Protein AF-A0A926GTK8-F1 (afdb_monomer_lite)

Foldseek 3Di:
DDDDPPVQFPAELVRVLVVLQVQLVCLQVVCVVLPWDPVSNVLSPVSSVVSVVVSLCDPAPNHVNHNHFLLRSLVVLLVQLVVLLVVLVVCVVIDPSSSVVSPVSSVVSNSCSVRYDRGHPRRVVVVVVD

Sequence (130 aa):
MRTETFDGKLVSTDLHGVIDYTAGALALVVPRALGGSENAITVGNAAAVFAGTYAAATRFERGILPVLSMRQHLALDAVFGIGFLTAAACLPNEKPAVRAAFVGFGLFALWASQNTETASPMERAERMRN

pLDDT: mean 91.7, std 11.67, range [36.84, 98.5]

Radius of gyration: 16.02 Å; chains: 1; bounding box: 40×25×47 Å

Secondary structure (DSSP, 8-state):
-------S-SB-HHHHHHHHHHHHHHHHHHHHHTT--HHHHHHHHHHHHHHHHHHHTBSSTT-SS--B-HHHHHHHHHHHHHHHHHHHHH-TTS-HHHHHHHHHHHHHHHHHHHHB-SS-HHHHHHHHH-

Structure (mmCIF, N/CA/C/O backbone):
data_AF-A0A926GTK8-F1
#
_entry.id   AF-A0A926GTK8-F1
#
loop_
_atom_site.group_PDB
_atom_site.id
_atom_site.type_symbol
_atom_site.label_atom_id
_atom_site.label_alt_id
_atom_site.label_comp_id
_atom_site.label_asym_id
_atom_site.label_entity_id
_atom_site.label_seq_id
_atom_site.pdbx_PDB_ins_code
_atom_site.Cartn_x
_atom_site.Cartn_y
_atom_site.Cartn_z
_atom_site.occupancy
_atom_site.B_iso_or_equiv
_atom_site.auth_seq_id
_atom_site.auth_comp_id
_atom_site.auth_asym_id
_atom_site.auth_atom_id
_atom_site.pdbx_PDB_model_num
ATOM 1 N N . MET A 1 1 ? 23.622 -16.345 -23.368 1.00 36.84 1 MET A N 1
ATOM 2 C CA . MET A 1 1 ? 22.796 -16.424 -22.144 1.00 36.84 1 MET A CA 1
ATOM 3 C C . MET A 1 1 ? 23.162 -15.233 -21.274 1.00 36.84 1 MET A C 1
ATOM 5 O O . MET A 1 1 ? 24.246 -15.228 -20.710 1.00 36.84 1 MET A O 1
ATOM 9 N N . ARG A 1 2 ? 22.354 -14.168 -21.282 1.00 41.91 2 ARG A N 1
ATOM 10 C CA . ARG A 1 2 ? 22.577 -12.984 -20.439 1.00 41.91 2 ARG A CA 1
ATOM 11 C C . ARG A 1 2 ? 21.834 -13.251 -19.132 1.00 41.91 2 ARG A C 1
ATOM 13 O O . ARG A 1 2 ? 20.639 -13.511 -19.172 1.00 41.91 2 ARG A O 1
ATOM 20 N N . THR A 1 3 ? 22.565 -13.302 -18.026 1.00 39.56 3 THR A N 1
ATOM 21 C CA . THR A 1 3 ? 22.029 -13.534 -16.682 1.00 39.56 3 THR A CA 1
ATOM 22 C C . THR A 1 3 ? 21.014 -12.449 -16.359 1.00 39.56 3 THR A C 1
ATOM 24 O O . THR A 1 3 ? 21.371 -11.271 -16.309 1.00 39.56 3 THR A O 1
ATOM 27 N N . GLU A 1 4 ? 19.756 -12.838 -16.176 1.00 48.09 4 GLU A N 1
ATOM 28 C CA . GLU A 1 4 ? 18.749 -11.964 -15.592 1.00 48.09 4 GLU A CA 1
ATOM 29 C C . GLU A 1 4 ? 19.217 -11.631 -14.177 1.00 48.09 4 GLU A C 1
ATOM 31 O O . GLU A 1 4 ? 19.320 -12.503 -13.315 1.00 48.09 4 GLU A O 1
ATOM 36 N N . THR A 1 5 ? 19.599 -10.379 -13.948 1.00 45.47 5 THR A N 1
ATOM 37 C CA . THR A 1 5 ? 19.845 -9.893 -12.598 1.00 45.47 5 THR A CA 1
ATOM 38 C C . THR A 1 5 ? 18.486 -9.818 -11.907 1.00 45.47 5 THR A C 1
ATOM 40 O O . THR A 1 5 ? 17.730 -8.858 -12.074 1.00 45.47 5 THR A O 1
ATOM 43 N N . PHE A 1 6 ? 18.143 -10.878 -11.180 1.00 54.34 6 PHE A N 1
ATOM 44 C CA . PHE A 1 6 ? 17.294 -10.750 -10.006 1.0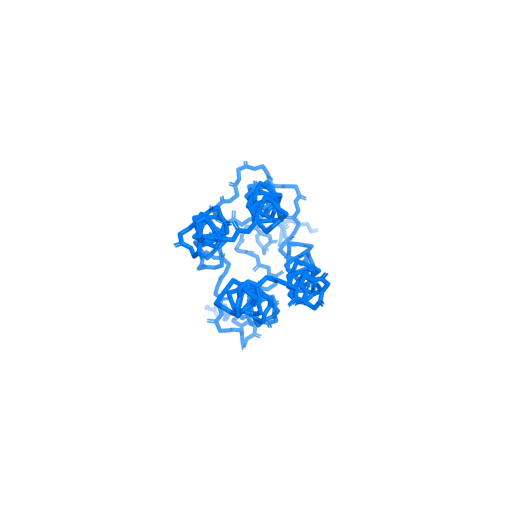0 54.34 6 PHE A CA 1
ATOM 45 C C . PHE A 1 6 ? 18.076 -9.857 -9.040 1.00 54.34 6 PHE A C 1
ATOM 47 O O . PHE A 1 6 ? 19.181 -10.220 -8.639 1.00 54.34 6 PHE A O 1
ATOM 54 N N . ASP A 1 7 ? 17.552 -8.684 -8.685 1.00 62.22 7 ASP A N 1
ATOM 55 C CA . ASP A 1 7 ? 18.221 -7.703 -7.804 1.00 62.22 7 ASP A CA 1
ATOM 56 C C . ASP A 1 7 ? 18.337 -8.201 -6.334 1.00 62.22 7 ASP A C 1
ATOM 58 O O . ASP A 1 7 ? 18.361 -7.410 -5.392 1.00 62.22 7 ASP A O 1
ATOM 62 N N . GLY A 1 8 ? 18.346 -9.521 -6.103 1.00 72.69 8 GLY A N 1
ATOM 63 C CA . GLY A 1 8 ? 18.281 -10.154 -4.781 1.00 72.69 8 GLY A CA 1
ATOM 64 C C . GLY A 1 8 ? 16.954 -9.917 -4.049 1.00 72.69 8 GLY A C 1
ATOM 65 O O . GLY A 1 8 ? 16.879 -10.1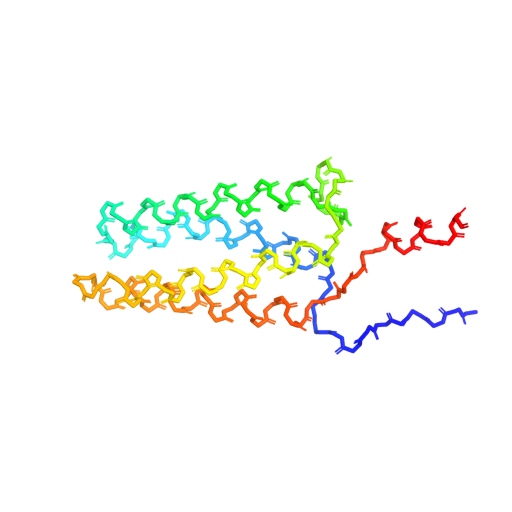09 -2.838 1.00 72.69 8 GLY A O 1
ATOM 66 N N . LYS A 1 9 ? 15.926 -9.450 -4.766 1.00 87.12 9 LYS A N 1
ATOM 67 C CA . LYS A 1 9 ? 14.600 -9.114 -4.237 1.00 87.12 9 LYS A CA 1
ATOM 68 C C . LYS A 1 9 ? 13.709 -10.353 -4.160 1.00 87.12 9 LYS A C 1
ATOM 70 O O . LYS A 1 9 ? 13.853 -11.275 -4.955 1.00 87.12 9 LYS A O 1
ATOM 75 N N . LEU A 1 10 ? 12.810 -10.372 -3.175 1.00 92.00 10 LEU A N 1
ATOM 76 C CA . LEU A 1 10 ? 11.929 -11.513 -2.895 1.00 92.00 10 LEU A CA 1
ATOM 77 C C . LEU A 1 10 ? 10.625 -11.464 -3.702 1.00 92.00 10 LEU A C 1
ATOM 79 O O . LEU A 1 10 ? 9.953 -12.483 -3.832 1.00 92.00 10 LEU A O 1
ATOM 83 N N . VAL A 1 11 ? 10.257 -10.286 -4.211 1.00 93.12 11 VAL A N 1
ATOM 84 C CA . VAL A 1 11 ? 8.979 -10.029 -4.881 1.00 93.12 11 VAL A CA 1
ATOM 85 C C . VAL A 1 11 ? 9.244 -9.481 -6.287 1.00 93.12 11 VAL A C 1
ATOM 87 O O . VAL A 1 11 ? 9.932 -8.472 -6.449 1.00 93.12 11 VAL A O 1
ATOM 90 N N . SER A 1 12 ? 8.709 -10.150 -7.312 1.00 94.38 12 SER A N 1
ATOM 91 C CA . SER A 1 12 ? 8.751 -9.663 -8.698 1.00 94.38 12 SER A CA 1
ATOM 92 C C . SER A 1 12 ? 7.743 -8.533 -8.923 1.00 94.38 12 SER A C 1
ATOM 94 O O . SER A 1 12 ? 6.769 -8.406 -8.178 1.00 94.38 12 SER A O 1
ATOM 96 N N . THR A 1 13 ? 7.930 -7.729 -9.973 1.00 93.88 13 THR A N 1
ATOM 97 C CA . THR A 1 13 ? 6.994 -6.636 -10.296 1.00 93.88 13 THR A CA 1
ATOM 98 C C . THR A 1 13 ? 5.587 -7.127 -10.644 1.00 93.88 13 THR A C 1
ATOM 100 O O . THR A 1 13 ? 4.618 -6.500 -10.219 1.00 93.88 13 THR A O 1
ATOM 103 N N . ASP A 1 14 ? 5.446 -8.279 -11.313 1.00 92.75 14 ASP A N 1
ATOM 104 C CA . ASP A 1 14 ? 4.126 -8.880 -11.573 1.00 92.75 14 ASP A CA 1
ATOM 105 C C . ASP A 1 14 ? 3.427 -9.322 -10.277 1.00 92.75 14 ASP A C 1
ATOM 107 O O . ASP A 1 14 ? 2.246 -9.024 -10.078 1.00 92.75 14 ASP A O 1
ATOM 111 N N . LEU A 1 15 ? 4.154 -9.977 -9.358 1.00 94.56 15 LEU A N 1
ATOM 112 C CA . LEU A 1 15 ? 3.591 -10.378 -8.065 1.00 94.56 15 LEU A CA 1
ATOM 113 C C . LEU A 1 15 ? 3.191 -9.154 -7.234 1.00 94.56 15 LEU A C 1
ATOM 115 O O . LEU A 1 15 ? 2.122 -9.159 -6.624 1.00 94.56 15 LEU A O 1
ATOM 119 N N . HIS A 1 16 ? 4.008 -8.099 -7.239 1.00 96.19 16 HIS A N 1
ATOM 120 C CA . HIS A 1 16 ? 3.680 -6.838 -6.573 1.00 96.19 16 HIS A CA 1
ATOM 121 C C . HIS A 1 16 ? 2.400 -6.217 -7.139 1.00 96.19 16 HIS A C 1
ATOM 123 O O . HIS A 1 16 ? 1.515 -5.857 -6.374 1.00 96.19 16 HIS A O 1
ATOM 129 N N . GLY A 1 17 ? 2.216 -6.220 -8.462 1.00 93.12 17 GLY A N 1
ATOM 130 C CA . GLY A 1 17 ? 0.968 -5.750 -9.070 1.00 93.12 17 GLY A CA 1
ATOM 131 C C . GLY A 1 17 ? -0.270 -6.529 -8.607 1.00 93.12 17 GLY A C 1
ATOM 132 O O . GLY A 1 17 ? -1.321 -5.938 -8.363 1.00 93.12 17 GLY A O 1
ATOM 133 N N . VAL A 1 18 ? -0.170 -7.852 -8.425 1.00 95.62 18 VAL A N 1
ATOM 134 C CA . VAL A 1 18 ? -1.263 -8.651 -7.829 1.00 95.62 18 VAL A CA 1
ATOM 135 C C . VAL A 1 18 ? -1.511 -8.250 -6.373 1.00 95.62 18 VAL A C 1
ATOM 137 O O . VAL A 1 18 ? -2.667 -8.144 -5.943 1.00 95.62 18 VAL A O 1
ATOM 140 N N . ILE A 1 19 ? -0.435 -8.020 -5.618 1.00 95.88 19 ILE A N 1
ATOM 141 C CA . ILE A 1 19 ? -0.496 -7.552 -4.234 1.00 95.88 19 ILE A CA 1
ATOM 142 C C . ILE A 1 19 ? -1.210 -6.200 -4.158 1.00 95.88 19 ILE A C 1
ATOM 144 O O . ILE A 1 19 ? -2.099 -6.076 -3.323 1.00 95.88 19 ILE A O 1
ATOM 148 N N . ASP A 1 20 ? -0.919 -5.240 -5.035 1.00 94.69 20 ASP A N 1
ATOM 149 C CA . ASP A 1 20 ? -1.523 -3.900 -5.007 1.00 94.69 20 ASP A CA 1
ATOM 150 C C . ASP A 1 20 ? -3.042 -3.944 -5.141 1.00 94.69 20 ASP A C 1
ATOM 152 O O . ASP A 1 20 ? -3.769 -3.374 -4.324 1.00 94.69 20 ASP A O 1
ATOM 156 N N . TYR A 1 21 ? -3.550 -4.666 -6.144 1.00 94.56 21 TYR A N 1
ATOM 157 C CA . TYR A 1 21 ? -4.994 -4.786 -6.348 1.00 94.56 21 TYR A CA 1
ATOM 158 C C . TYR A 1 21 ? -5.671 -5.539 -5.202 1.00 94.56 21 TYR A C 1
ATOM 160 O O . TYR A 1 21 ? -6.768 -5.170 -4.774 1.00 94.56 21 TYR A O 1
ATOM 168 N N . THR A 1 22 ? -5.004 -6.562 -4.663 1.00 96.31 22 THR A N 1
ATOM 169 C CA . THR A 1 22 ? -5.509 -7.316 -3.511 1.00 96.31 22 THR A CA 1
ATOM 170 C C . THR A 1 22 ? -5.530 -6.446 -2.254 1.00 96.31 22 THR A C 1
ATOM 172 O O . THR A 1 22 ? -6.542 -6.388 -1.558 1.00 96.31 22 THR A O 1
ATOM 175 N N . ALA A 1 23 ? -4.446 -5.725 -1.974 1.00 95.38 23 ALA A N 1
ATOM 176 C CA . ALA A 1 23 ? -4.315 -4.828 -0.835 1.00 95.38 23 ALA A CA 1
ATOM 177 C C . ALA A 1 23 ? -5.312 -3.669 -0.925 1.00 95.38 23 ALA A C 1
ATOM 179 O O . ALA A 1 23 ? -5.961 -3.359 0.072 1.00 95.38 23 ALA A O 1
ATOM 180 N N . GLY A 1 24 ? -5.514 -3.091 -2.112 1.00 95.12 24 GLY A N 1
ATOM 181 C CA . GLY A 1 24 ? -6.539 -2.077 -2.357 1.00 95.12 24 GLY A CA 1
ATOM 182 C C . GLY A 1 24 ? -7.951 -2.596 -2.075 1.00 95.12 24 GLY A C 1
ATOM 183 O O . GLY A 1 24 ? -8.716 -1.955 -1.354 1.00 95.12 24 GLY A O 1
ATOM 184 N N . ALA A 1 25 ? -8.293 -3.796 -2.555 1.00 96.69 25 ALA A N 1
ATOM 185 C CA . ALA A 1 25 ? -9.580 -4.422 -2.250 1.00 96.69 25 ALA A CA 1
ATOM 186 C C . ALA A 1 25 ? -9.749 -4.691 -0.742 1.00 96.69 25 ALA A C 1
ATOM 188 O O . ALA A 1 25 ? -10.799 -4.400 -0.164 1.00 96.69 25 ALA A O 1
ATOM 189 N N . LEU A 1 26 ? -8.705 -5.188 -0.075 1.00 97.56 26 LEU A N 1
ATOM 190 C CA . LEU A 1 26 ? -8.723 -5.419 1.370 1.00 97.56 26 LEU A CA 1
ATOM 191 C C . LEU A 1 26 ? -8.824 -4.111 2.163 1.00 97.56 26 LEU A C 1
ATOM 193 O O . LEU A 1 26 ? -9.548 -4.073 3.155 1.00 97.56 26 LEU A O 1
ATOM 197 N N . ALA A 1 27 ? -8.184 -3.027 1.726 1.00 96.69 27 ALA A N 1
ATOM 198 C CA . ALA A 1 27 ? -8.289 -1.717 2.366 1.00 96.69 27 ALA A CA 1
ATOM 199 C C . ALA A 1 27 ? -9.727 -1.161 2.328 1.00 96.69 27 ALA A C 1
ATOM 201 O O . ALA A 1 27 ? -10.140 -0.479 3.268 1.00 96.69 27 ALA A O 1
ATOM 202 N N . LEU A 1 28 ? -10.529 -1.512 1.312 1.00 96.62 28 LEU A N 1
ATOM 203 C CA . LEU A 1 28 ? -11.970 -1.218 1.286 1.00 96.62 28 LEU A CA 1
ATOM 204 C C . LEU A 1 28 ? -12.756 -2.083 2.277 1.00 96.62 28 LEU A C 1
ATOM 206 O O . LEU A 1 28 ? -13.649 -1.594 2.974 1.00 96.62 28 LEU A O 1
ATOM 210 N N . VAL A 1 29 ? -12.470 -3.382 2.321 1.00 98.00 29 VAL A N 1
ATOM 211 C CA . VAL A 1 29 ? -13.322 -4.351 3.025 1.00 98.00 29 VAL A CA 1
ATOM 212 C C . VAL A 1 29 ? -12.997 -4.432 4.515 1.00 98.00 29 VAL A C 1
ATOM 214 O O . VAL A 1 29 ? -13.906 -4.418 5.344 1.00 98.00 29 VAL A O 1
ATOM 217 N N . VAL A 1 30 ? -11.717 -4.496 4.879 1.00 98.12 30 VAL A N 1
ATOM 218 C CA . VAL A 1 30 ? -11.262 -4.835 6.235 1.00 98.12 30 VAL A CA 1
ATOM 219 C C . VAL A 1 30 ? -11.753 -3.845 7.298 1.00 98.12 30 VAL A C 1
ATOM 221 O O . VAL A 1 30 ? -12.326 -4.310 8.286 1.00 98.12 30 VAL A O 1
ATOM 224 N N . PRO A 1 31 ? -11.636 -2.510 7.136 1.00 97.19 31 PRO A N 1
ATOM 225 C CA . PRO A 1 31 ? -12.126 -1.576 8.151 1.00 97.19 31 PRO A CA 1
ATOM 226 C C . PRO A 1 31 ? -13.629 -1.727 8.404 1.00 97.19 31 PRO A C 1
ATOM 228 O O . PRO A 1 31 ? -14.062 -1.687 9.552 1.00 97.19 31 PRO A O 1
ATOM 231 N N . ARG A 1 32 ? -14.422 -1.983 7.354 1.00 97.81 32 ARG A N 1
ATOM 232 C CA . ARG A 1 32 ? -15.872 -2.210 7.464 1.00 97.81 32 ARG A CA 1
ATOM 233 C C . ARG A 1 32 ? -16.190 -3.534 8.148 1.00 97.81 32 ARG A C 1
ATOM 235 O O . ARG A 1 32 ? -17.008 -3.565 9.060 1.00 97.81 32 ARG A O 1
ATOM 242 N N . ALA A 1 33 ? -15.522 -4.612 7.738 1.00 98.25 33 ALA A N 1
ATOM 243 C CA . ALA A 1 33 ? -15.733 -5.950 8.288 1.00 98.25 33 ALA A CA 1
ATOM 244 C C . ALA A 1 33 ? -15.395 -6.026 9.786 1.00 98.25 33 ALA A C 1
ATOM 246 O O . ALA A 1 33 ? -16.050 -6.741 10.539 1.00 98.25 33 ALA A O 1
ATOM 247 N N . LEU A 1 34 ? -14.411 -5.244 10.235 1.00 98.12 34 LEU A N 1
ATOM 248 C CA . LEU A 1 34 ? -14.042 -5.122 11.647 1.00 98.12 34 LEU A CA 1
ATOM 249 C C . LEU A 1 34 ? -14.907 -4.099 12.415 1.00 98.12 34 LEU A C 1
ATOM 251 O O . LEU A 1 34 ? -14.740 -3.908 13.624 1.00 98.12 34 LEU A O 1
ATOM 255 N N . GLY A 1 35 ? -15.853 -3.448 11.731 1.00 97.62 35 GLY A N 1
ATOM 256 C CA . GLY A 1 35 ? -16.739 -2.427 12.280 1.00 97.62 35 GLY A CA 1
ATOM 257 C C . GLY A 1 35 ? -15.994 -1.182 12.757 1.00 97.62 35 GLY A C 1
ATOM 258 O O . GLY A 1 35 ? -16.280 -0.703 13.856 1.00 97.62 35 GLY A O 1
ATOM 259 N N . GLY A 1 36 ? -15.003 -0.725 11.994 1.00 97.38 36 GLY A N 1
ATOM 260 C CA . GLY A 1 36 ? -14.309 0.540 12.225 1.00 97.38 36 GLY A CA 1
ATOM 261 C C . GLY A 1 36 ? -15.238 1.740 12.078 1.00 97.38 36 GLY A C 1
ATOM 262 O O . GLY A 1 36 ? -16.309 1.647 11.477 1.00 97.38 36 GLY A O 1
ATOM 263 N N . SER A 1 37 ? -14.833 2.868 12.652 1.00 97.75 37 SER A N 1
ATOM 264 C CA . SER A 1 37 ? -15.562 4.129 12.525 1.00 97.75 37 SER A CA 1
ATOM 265 C C . SER A 1 37 ? -15.547 4.656 11.090 1.00 97.75 37 SER A C 1
ATOM 267 O O . SER A 1 37 ? -14.740 4.240 10.254 1.00 97.75 37 SER A O 1
ATOM 269 N N . GLU A 1 38 ? -16.382 5.661 10.832 1.00 97.25 38 GLU A N 1
ATOM 270 C CA . GLU A 1 38 ? -16.387 6.411 9.571 1.00 97.25 38 GLU A CA 1
ATOM 271 C C . GLU A 1 38 ? -14.998 6.948 9.195 1.00 97.25 38 GLU A C 1
ATOM 273 O O . GLU A 1 38 ? -14.624 6.936 8.021 1.00 97.25 38 GLU A O 1
ATOM 278 N N . ASN A 1 39 ? -14.183 7.345 10.179 1.00 96.75 39 ASN A N 1
ATOM 279 C CA . ASN A 1 39 ? -12.818 7.809 9.928 1.00 96.75 39 ASN A CA 1
ATOM 280 C C . ASN A 1 39 ? -11.925 6.671 9.419 1.00 96.75 39 ASN A C 1
ATOM 282 O O . ASN A 1 39 ? -11.223 6.846 8.424 1.00 96.75 39 ASN A O 1
ATOM 286 N N . ALA A 1 40 ? -11.969 5.491 10.047 1.00 97.19 40 ALA A N 1
ATOM 287 C CA . ALA A 1 40 ? -11.195 4.336 9.588 1.00 97.19 40 ALA A CA 1
ATOM 288 C C . ALA A 1 40 ? -11.665 3.845 8.211 1.00 97.19 40 ALA A C 1
ATOM 290 O O . ALA A 1 40 ? -10.848 3.518 7.350 1.00 97.19 40 ALA A O 1
ATOM 291 N N . ILE A 1 41 ? -12.975 3.844 7.966 1.00 97.88 41 ILE A N 1
ATOM 292 C CA . ILE A 1 41 ? -13.543 3.512 6.657 1.00 97.88 41 ILE A CA 1
ATOM 293 C C . ILE A 1 41 ? -13.077 4.514 5.594 1.00 97.88 41 ILE A C 1
ATOM 295 O O . ILE A 1 41 ? -12.687 4.110 4.498 1.00 97.88 41 ILE A O 1
ATOM 299 N N . THR A 1 42 ? -13.064 5.808 5.918 1.00 97.31 42 THR A N 1
ATOM 300 C CA . THR A 1 42 ? -12.586 6.868 5.020 1.00 97.31 42 THR A CA 1
ATOM 301 C C . THR A 1 42 ? -11.106 6.701 4.694 1.00 97.31 42 THR A C 1
ATOM 303 O O . THR A 1 42 ? -10.739 6.772 3.522 1.00 97.31 42 THR A O 1
ATOM 306 N N . VAL A 1 43 ? -10.265 6.406 5.692 1.00 95.81 43 VAL A N 1
ATOM 307 C CA . VAL A 1 43 ? -8.838 6.103 5.485 1.00 95.81 43 VAL A CA 1
ATOM 308 C C . VAL A 1 43 ? -8.666 4.900 4.556 1.00 95.81 43 VAL A C 1
ATOM 310 O O . VAL A 1 43 ? -7.920 4.988 3.584 1.00 95.81 43 VAL A O 1
ATOM 313 N N . GLY A 1 44 ? -9.394 3.805 4.799 1.00 96.12 44 GLY A N 1
ATOM 314 C CA . GLY A 1 44 ? -9.360 2.616 3.942 1.00 96.12 44 GLY A CA 1
ATOM 315 C C . GLY A 1 44 ? -9.788 2.900 2.499 1.00 96.12 44 GLY A C 1
ATOM 316 O O . GLY A 1 44 ? -9.117 2.474 1.562 1.00 96.12 44 GLY A O 1
ATOM 317 N N . ASN A 1 45 ? -10.855 3.684 2.307 1.00 97.31 45 ASN A N 1
ATOM 318 C CA . ASN A 1 45 ? -11.323 4.097 0.979 1.00 97.31 45 ASN A CA 1
ATOM 319 C C . ASN A 1 45 ? -10.302 4.959 0.244 1.00 97.31 45 ASN A C 1
ATOM 321 O O . ASN A 1 45 ? -9.999 4.692 -0.917 1.00 97.31 45 ASN A O 1
ATOM 325 N N . ALA A 1 46 ? -9.782 5.989 0.914 1.00 95.81 46 ALA A N 1
ATOM 326 C CA . ALA A 1 46 ? -8.790 6.881 0.333 1.00 95.81 46 ALA A CA 1
ATOM 327 C C . ALA A 1 46 ? -7.542 6.095 -0.077 1.00 95.81 46 ALA A C 1
ATOM 329 O O . ALA A 1 46 ? -7.039 6.279 -1.185 1.00 95.81 46 ALA A O 1
ATOM 330 N N . ALA A 1 47 ? -7.098 5.166 0.773 1.00 93.56 47 ALA A N 1
ATOM 331 C CA . ALA A 1 47 ? -5.956 4.326 0.470 1.00 93.56 47 ALA A CA 1
ATOM 332 C C . ALA A 1 47 ? -6.203 3.385 -0.705 1.00 93.56 47 ALA A C 1
ATOM 334 O O . ALA A 1 47 ? -5.369 3.317 -1.600 1.00 93.56 47 ALA A O 1
ATOM 335 N N . ALA A 1 48 ? -7.356 2.722 -0.758 1.00 95.00 48 ALA A N 1
ATOM 336 C CA . ALA A 1 48 ? -7.698 1.838 -1.864 1.00 95.00 48 ALA A CA 1
ATOM 337 C C . ALA A 1 48 ? -7.776 2.568 -3.210 1.00 95.00 48 ALA A C 1
ATOM 339 O O . ALA A 1 48 ? -7.229 2.092 -4.204 1.00 95.00 48 ALA A O 1
ATOM 340 N N . VAL A 1 49 ? -8.437 3.731 -3.244 1.00 96.19 49 VAL A N 1
ATOM 341 C CA . VAL A 1 49 ? -8.556 4.543 -4.463 1.00 96.19 49 VAL A CA 1
ATOM 342 C C . VAL A 1 49 ? -7.184 5.023 -4.909 1.00 96.19 49 VAL A C 1
ATOM 344 O O . VAL A 1 49 ? -6.842 4.896 -6.084 1.00 96.19 49 VAL A O 1
ATOM 347 N N . PHE A 1 50 ? -6.385 5.555 -3.986 1.00 92.94 50 PHE A N 1
ATOM 348 C CA . PHE A 1 50 ? -5.075 6.085 -4.328 1.00 92.94 50 PHE A CA 1
ATOM 349 C C . PHE A 1 50 ? -4.117 4.970 -4.777 1.00 92.94 50 PHE A C 1
ATOM 351 O O . PHE A 1 50 ? -3.545 5.095 -5.858 1.00 92.94 50 PHE A O 1
ATOM 358 N N . ALA A 1 51 ? -4.033 3.859 -4.033 1.00 91.81 51 ALA A N 1
ATOM 359 C CA . ALA A 1 51 ? -3.248 2.673 -4.389 1.00 91.81 51 ALA A CA 1
ATOM 360 C C . ALA A 1 51 ? -3.623 2.114 -5.759 1.00 91.81 51 ALA A C 1
ATOM 362 O O . ALA A 1 51 ? -2.767 1.978 -6.630 1.00 91.81 51 ALA A O 1
ATOM 363 N N . GLY A 1 52 ? -4.918 1.894 -6.003 1.00 92.50 52 GLY A N 1
ATOM 364 C CA . GLY A 1 52 ? -5.393 1.432 -7.305 1.00 92.50 52 GLY A CA 1
ATOM 365 C C . GLY A 1 52 ? -5.057 2.407 -8.436 1.00 92.50 52 GLY A C 1
ATOM 366 O O . GLY A 1 52 ? -4.701 1.977 -9.532 1.00 92.50 52 GLY A O 1
ATOM 367 N N . THR A 1 53 ? -5.117 3.716 -8.171 1.00 93.81 53 THR A N 1
ATOM 368 C CA . THR A 1 53 ? -4.817 4.749 -9.171 1.00 93.81 53 THR A CA 1
ATOM 369 C C . THR A 1 53 ? -3.339 4.765 -9.542 1.00 93.81 53 THR A C 1
ATOM 371 O O . THR A 1 53 ? -3.022 4.729 -10.731 1.00 93.81 53 THR A O 1
ATOM 374 N N . TYR A 1 54 ? -2.418 4.807 -8.572 1.00 92.25 54 TYR A N 1
ATOM 375 C CA . TYR A 1 54 ? -0.996 4.841 -8.918 1.00 92.25 54 TYR A CA 1
ATOM 376 C C . TYR A 1 54 ? -0.487 3.484 -9.410 1.00 92.25 54 TYR A C 1
ATOM 378 O O . TYR A 1 54 ? 0.351 3.475 -10.309 1.00 92.25 54 TYR A O 1
ATOM 386 N N . ALA A 1 55 ? -1.037 2.356 -8.941 1.00 91.38 55 ALA A N 1
ATOM 387 C CA . ALA A 1 55 ? -0.768 1.036 -9.517 1.00 91.38 55 ALA A CA 1
ATOM 388 C C . ALA A 1 55 ? -1.176 0.987 -10.996 1.00 91.38 55 ALA A C 1
ATOM 390 O O . ALA A 1 55 ? -0.356 0.673 -11.858 1.00 91.38 55 ALA A O 1
ATOM 391 N N . ALA A 1 56 ? -2.394 1.432 -11.327 1.00 92.06 56 ALA A N 1
ATOM 392 C CA . ALA A 1 56 ? -2.828 1.559 -12.718 1.00 92.06 56 ALA A CA 1
ATOM 393 C C . ALA A 1 56 ? -1.942 2.522 -13.530 1.00 92.06 56 ALA A C 1
ATOM 395 O O . ALA A 1 56 ? -1.779 2.328 -14.733 1.00 92.06 56 ALA A O 1
ATOM 396 N N . ALA A 1 57 ? -1.353 3.534 -12.889 1.00 93.69 57 ALA A N 1
ATOM 397 C CA . ALA A 1 57 ? -0.452 4.490 -13.522 1.00 93.69 57 ALA A CA 1
ATOM 398 C C . ALA A 1 57 ? 1.018 4.017 -13.618 1.00 93.69 57 ALA A C 1
ATOM 400 O O . ALA A 1 57 ? 1.883 4.799 -14.017 1.00 93.69 57 ALA A O 1
ATOM 401 N N . THR A 1 58 ? 1.341 2.783 -13.221 1.00 93.38 58 THR A N 1
ATOM 402 C CA . THR A 1 58 ? 2.728 2.306 -13.099 1.00 93.38 58 THR A CA 1
ATOM 403 C C . THR A 1 58 ? 3.205 1.526 -14.320 1.00 93.38 58 THR A C 1
ATOM 405 O O . THR A 1 58 ? 2.458 0.781 -14.949 1.00 93.38 58 THR A O 1
ATOM 408 N N . ARG A 1 59 ? 4.487 1.684 -14.663 1.00 87.94 59 ARG A N 1
ATOM 409 C CA . ARG A 1 59 ? 5.172 0.984 -15.757 1.00 87.94 59 ARG A CA 1
ATOM 410 C C . ARG A 1 59 ? 5.554 -0.441 -15.371 1.00 87.94 59 ARG A C 1
ATOM 412 O O . ARG A 1 59 ? 6.731 -0.771 -15.270 1.00 87.94 59 ARG A O 1
ATOM 419 N N . PHE A 1 60 ? 4.562 -1.296 -15.195 1.00 85.38 60 PHE A N 1
ATOM 420 C CA . PHE A 1 60 ? 4.733 -2.726 -14.934 1.00 85.38 60 PHE A CA 1
ATOM 421 C C . PHE A 1 60 ? 3.659 -3.550 -15.653 1.00 85.38 60 PHE A C 1
ATOM 423 O O . PHE A 1 60 ? 2.805 -3.000 -16.345 1.00 85.38 60 PHE A O 1
ATOM 430 N N . GLU A 1 61 ? 3.703 -4.866 -15.502 1.00 89.94 61 GLU A N 1
ATOM 431 C CA . GLU A 1 61 ? 2.893 -5.845 -16.233 1.00 89.94 61 GLU A CA 1
ATOM 432 C C . GLU A 1 61 ? 1.384 -5.620 -16.086 1.00 89.94 61 GLU A C 1
ATOM 434 O O . GLU A 1 61 ? 0.617 -5.901 -17.005 1.00 89.94 61 GLU A O 1
ATOM 439 N N . ARG A 1 62 ? 0.959 -5.099 -14.931 1.00 85.69 62 ARG A N 1
ATOM 440 C CA . ARG A 1 62 ? -0.450 -4.868 -14.584 1.00 85.69 62 ARG A CA 1
ATOM 441 C C . ARG A 1 62 ? -0.879 -3.405 -14.730 1.00 85.69 62 ARG A C 1
ATOM 443 O O . ARG A 1 62 ? -1.990 -3.053 -14.348 1.00 85.69 62 ARG A O 1
ATOM 450 N N . GLY A 1 63 ? -0.004 -2.555 -15.262 1.00 84.50 63 GLY A N 1
ATOM 451 C CA . GLY A 1 63 ? -0.263 -1.134 -15.456 1.00 84.50 63 GLY A CA 1
ATOM 452 C C . GLY A 1 63 ? -1.232 -0.893 -16.604 1.00 84.50 63 GLY A C 1
ATOM 453 O O . GLY A 1 63 ? -1.230 -1.616 -17.596 1.00 84.50 63 GLY A O 1
ATOM 454 N N . ILE A 1 64 ? -2.048 0.150 -16.482 1.00 90.38 64 ILE A N 1
ATOM 455 C CA . ILE A 1 64 ? -2.973 0.593 -17.532 1.00 90.38 64 ILE A CA 1
ATOM 456 C C . ILE A 1 64 ? -2.358 1.763 -18.303 1.00 90.38 64 ILE A C 1
ATOM 458 O O . ILE A 1 64 ? -2.346 1.763 -19.532 1.00 90.38 64 ILE A O 1
ATOM 462 N N . LEU A 1 65 ? -1.834 2.761 -17.584 1.00 91.31 65 LEU A N 1
ATOM 463 C CA . LEU A 1 65 ? -1.226 3.954 -18.161 1.00 91.31 65 LEU A CA 1
ATOM 464 C C . LEU A 1 65 ? 0.210 4.107 -17.633 1.00 91.31 65 LEU A C 1
ATOM 466 O O . LEU A 1 65 ? 0.383 4.482 -16.481 1.00 91.31 65 LEU A O 1
ATOM 470 N N . PRO A 1 66 ? 1.251 3.850 -18.439 1.00 87.12 66 PRO A N 1
ATOM 471 C CA . PRO A 1 66 ? 2.633 3.726 -17.969 1.00 87.12 66 PRO A CA 1
ATOM 472 C C . PRO A 1 66 ? 3.304 5.082 -17.639 1.00 87.12 66 PRO A C 1
ATOM 474 O O . PRO A 1 66 ? 4.267 5.495 -18.287 1.00 87.12 66 PRO A O 1
ATOM 477 N N . VAL A 1 67 ? 2.834 5.793 -16.611 1.00 92.88 67 VAL A N 1
ATOM 478 C CA . VAL A 1 67 ? 3.342 7.122 -16.216 1.00 92.88 67 VAL A CA 1
ATOM 479 C C . VAL A 1 67 ? 4.481 7.016 -15.201 1.00 92.88 67 VAL A C 1
ATOM 481 O O . VAL A 1 67 ? 5.545 7.609 -15.401 1.00 92.88 67 VAL A O 1
ATOM 484 N N . LEU A 1 68 ? 4.278 6.248 -14.131 1.00 93.25 68 LEU A N 1
ATOM 485 C CA . LEU A 1 68 ? 5.178 6.126 -12.984 1.00 93.25 68 LEU A CA 1
ATOM 486 C C . LEU A 1 68 ? 6.160 4.974 -13.160 1.00 93.25 68 LEU A C 1
ATOM 488 O O . LEU A 1 68 ? 5.768 3.865 -13.506 1.00 93.25 68 LEU A O 1
ATOM 492 N N . SER A 1 69 ? 7.431 5.214 -12.857 1.00 94.94 69 SER A N 1
ATOM 493 C CA . SER A 1 69 ? 8.406 4.126 -12.753 1.00 94.94 69 SER A CA 1
ATOM 494 C C . SER A 1 69 ? 8.153 3.238 -11.534 1.00 94.94 69 SER A C 1
ATOM 496 O O . SER A 1 69 ? 7.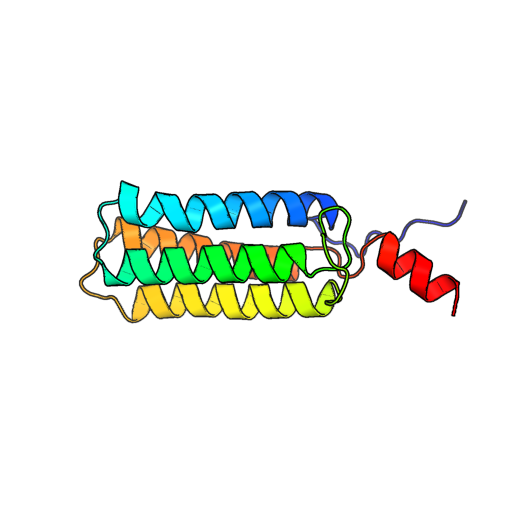601 3.716 -10.537 1.00 94.94 69 SER A O 1
ATOM 498 N N . MET A 1 70 ? 8.642 1.992 -11.537 1.00 95.12 70 MET A N 1
ATOM 499 C CA . MET A 1 70 ? 8.530 1.130 -10.348 1.00 95.12 70 MET A CA 1
ATOM 500 C C . MET A 1 70 ? 9.190 1.746 -9.116 1.00 95.12 70 MET A C 1
ATOM 502 O O . MET A 1 70 ? 8.671 1.638 -8.014 1.00 95.12 70 MET A O 1
ATOM 506 N N . ARG A 1 71 ? 10.294 2.481 -9.271 1.00 94.56 71 ARG A N 1
ATOM 507 C CA . ARG A 1 71 ? 10.919 3.190 -8.138 1.00 94.56 71 ARG A CA 1
ATOM 508 C C . ARG A 1 71 ? 10.010 4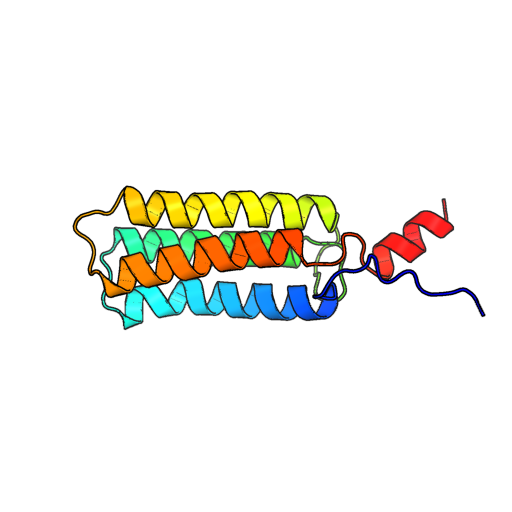.248 -7.524 1.00 94.56 71 ARG A C 1
ATOM 510 O O . ARG A 1 71 ? 9.999 4.400 -6.307 1.00 94.56 71 ARG A O 1
ATOM 517 N N . GLN A 1 72 ? 9.280 4.985 -8.358 1.00 96.31 72 GLN A N 1
ATOM 518 C CA . GLN A 1 72 ? 8.318 5.978 -7.881 1.00 96.31 72 GLN A CA 1
ATOM 519 C C . GLN A 1 72 ? 7.135 5.297 -7.197 1.00 96.31 72 GLN A C 1
ATOM 521 O O . GLN A 1 72 ? 6.727 5.748 -6.133 1.00 96.31 72 GLN A O 1
ATOM 526 N N . HIS A 1 73 ? 6.643 4.194 -7.760 1.00 97.12 73 HIS A N 1
ATOM 527 C CA . HIS A 1 73 ? 5.601 3.376 -7.146 1.00 97.12 73 HIS A CA 1
ATOM 528 C C . HIS A 1 73 ? 6.013 2.887 -5.748 1.00 97.12 73 HIS A C 1
ATOM 530 O O . HIS A 1 73 ? 5.331 3.177 -4.774 1.00 97.12 73 HIS A O 1
ATOM 536 N N . LEU A 1 74 ? 7.178 2.245 -5.612 1.00 96.62 74 LEU A N 1
ATOM 537 C CA . LEU A 1 74 ? 7.646 1.719 -4.321 1.00 96.62 74 LEU A CA 1
ATOM 538 C C . LEU A 1 74 ? 7.902 2.832 -3.289 1.00 96.62 74 LEU A C 1
ATOM 540 O O . LEU A 1 74 ? 7.706 2.636 -2.091 1.00 96.62 74 LEU A O 1
ATOM 544 N N . ALA A 1 75 ? 8.319 4.023 -3.732 1.00 97.06 75 ALA A N 1
ATOM 545 C CA . ALA A 1 75 ? 8.423 5.179 -2.844 1.00 97.06 75 ALA A CA 1
ATOM 546 C C . ALA A 1 75 ? 7.045 5.624 -2.323 1.00 97.06 75 ALA A C 1
ATOM 548 O O . ALA A 1 75 ? 6.920 5.957 -1.143 1.00 97.06 75 ALA A O 1
ATOM 549 N N . LEU A 1 76 ? 6.013 5.603 -3.176 1.00 96.25 76 LEU A N 1
ATOM 550 C CA . LEU A 1 76 ? 4.634 5.859 -2.760 1.00 96.25 76 LEU A CA 1
ATOM 551 C C . LEU A 1 76 ? 4.142 4.781 -1.789 1.00 96.25 76 LEU A C 1
ATOM 553 O O . LEU A 1 76 ? 3.575 5.145 -0.763 1.00 96.25 76 LEU A O 1
ATOM 557 N N . ASP A 1 77 ? 4.435 3.500 -2.027 1.00 96.56 77 ASP A N 1
ATOM 558 C CA . ASP A 1 77 ? 4.096 2.413 -1.095 1.00 96.56 77 ASP A CA 1
ATOM 559 C C . ASP A 1 77 ? 4.706 2.622 0.290 1.00 96.56 77 ASP A C 1
ATOM 561 O O . ASP A 1 77 ? 4.037 2.424 1.303 1.00 96.56 77 ASP A O 1
ATOM 565 N N . ALA A 1 78 ? 5.964 3.065 0.362 1.00 97.19 78 ALA A N 1
ATOM 566 C CA . ALA A 1 78 ? 6.605 3.355 1.639 1.00 97.19 78 ALA A CA 1
ATOM 567 C C . ALA A 1 78 ? 5.899 4.504 2.383 1.00 97.19 78 ALA A C 1
ATOM 569 O O . ALA A 1 78 ? 5.657 4.411 3.589 1.00 97.19 78 ALA A O 1
ATOM 570 N N . VAL A 1 79 ? 5.516 5.567 1.665 1.00 96.25 79 VAL A N 1
ATOM 571 C CA . VAL A 1 79 ? 4.718 6.674 2.221 1.00 96.25 79 VAL A CA 1
ATOM 572 C C . VAL A 1 79 ? 3.347 6.177 2.686 1.00 96.25 79 VAL A C 1
ATOM 574 O O . VAL A 1 79 ? 2.901 6.547 3.772 1.00 96.25 79 VAL A O 1
ATOM 577 N N . PHE A 1 80 ? 2.702 5.299 1.917 1.00 93.25 80 PHE A N 1
ATOM 578 C CA . PHE A 1 80 ? 1.437 4.663 2.283 1.00 93.25 80 PHE A CA 1
ATOM 579 C C . PHE A 1 80 ? 1.551 3.819 3.542 1.00 93.25 80 PHE A C 1
ATOM 581 O O . PHE A 1 80 ? 0.715 3.925 4.442 1.00 93.25 80 PHE A O 1
ATOM 588 N N . GLY A 1 81 ? 2.615 3.026 3.632 1.00 96.31 81 GLY A N 1
ATOM 589 C CA . GLY A 1 81 ? 2.900 2.206 4.794 1.00 96.31 81 GLY A CA 1
ATOM 590 C C . GLY A 1 81 ? 3.036 3.048 6.060 1.00 96.31 81 GLY A C 1
ATOM 591 O O . GLY A 1 81 ? 2.396 2.766 7.075 1.00 96.31 81 GLY A O 1
ATOM 592 N N . ILE A 1 82 ? 3.784 4.152 5.977 1.00 97.56 82 ILE A N 1
ATOM 593 C CA . ILE A 1 82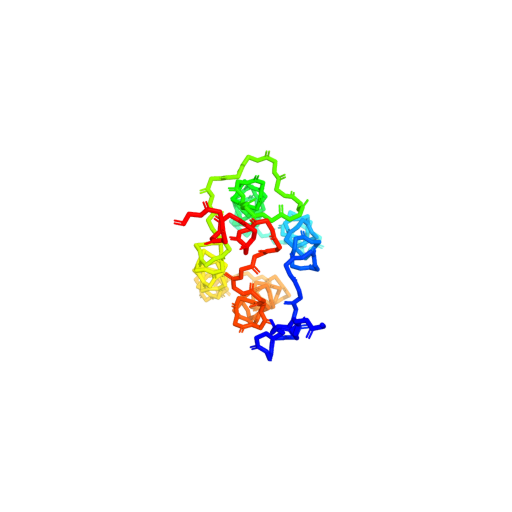 ? 3.889 5.139 7.062 1.00 97.56 82 ILE A CA 1
ATOM 594 C C . ILE A 1 82 ? 2.518 5.744 7.379 1.00 97.56 82 ILE A C 1
ATOM 596 O O . ILE A 1 82 ? 2.143 5.799 8.546 1.00 97.56 82 ILE A O 1
ATOM 600 N N . GLY A 1 83 ? 1.742 6.139 6.367 1.00 96.50 83 GLY A N 1
ATOM 601 C CA . GLY A 1 83 ? 0.407 6.715 6.543 1.00 96.50 83 GLY A CA 1
ATOM 602 C C . GLY A 1 83 ? -0.547 5.804 7.320 1.00 96.50 83 GLY A C 1
ATOM 603 O O . GLY A 1 83 ? -1.229 6.268 8.234 1.00 96.50 83 GLY A O 1
ATOM 604 N N . PHE A 1 84 ? -0.551 4.500 7.032 1.00 97.81 84 PHE A N 1
ATOM 605 C CA . PHE A 1 84 ? -1.336 3.521 7.788 1.00 97.81 84 PHE A CA 1
ATOM 606 C C . PHE A 1 84 ? -0.867 3.375 9.243 1.00 97.81 84 PHE A C 1
ATOM 608 O O . PHE A 1 84 ? -1.699 3.332 10.153 1.00 97.81 84 PHE A O 1
ATOM 615 N N . LEU A 1 85 ? 0.448 3.356 9.491 1.00 98.19 85 LEU A N 1
ATOM 616 C CA . LEU A 1 85 ? 0.993 3.341 10.856 1.00 98.19 85 LEU A CA 1
ATOM 617 C C . LEU A 1 85 ? 0.610 4.609 11.627 1.00 98.19 85 LEU A C 1
ATOM 619 O O . LEU A 1 85 ? 0.193 4.533 12.785 1.00 98.19 85 LEU A O 1
ATOM 623 N N . THR A 1 86 ? 0.687 5.770 10.975 1.00 97.56 86 THR A N 1
ATOM 624 C CA . THR A 1 86 ? 0.239 7.045 11.538 1.00 97.56 86 THR A CA 1
ATOM 625 C C . THR A 1 86 ? -1.257 7.013 11.836 1.00 97.56 86 THR A C 1
ATOM 627 O O . THR A 1 86 ? -1.654 7.386 12.936 1.00 97.56 86 THR A O 1
ATOM 630 N N . ALA A 1 87 ? -2.093 6.499 10.931 1.00 95.94 87 ALA A N 1
ATOM 631 C CA . ALA A 1 87 ? -3.529 6.359 11.169 1.00 95.94 87 ALA A CA 1
ATOM 632 C C . ALA A 1 87 ? -3.825 5.468 12.388 1.00 95.94 87 ALA A C 1
ATOM 634 O O . ALA A 1 87 ? -4.651 5.826 13.227 1.00 95.94 87 ALA A O 1
ATOM 635 N N . ALA A 1 88 ? -3.110 4.349 12.548 1.00 96.75 88 ALA A N 1
ATOM 636 C CA . ALA A 1 88 ? -3.258 3.466 13.708 1.00 96.75 88 ALA A CA 1
ATOM 637 C C . ALA A 1 88 ? -2.877 4.137 15.044 1.00 96.75 88 ALA A C 1
ATOM 639 O O . ALA A 1 88 ? -3.446 3.802 16.092 1.00 96.75 88 ALA A O 1
ATOM 640 N N . ALA A 1 89 ? -1.919 5.070 15.013 1.00 96.50 89 ALA A N 1
ATOM 641 C CA . ALA A 1 89 ? -1.498 5.861 16.168 1.00 96.50 89 ALA A CA 1
ATOM 642 C C . ALA A 1 89 ? -2.457 7.029 16.467 1.00 96.50 89 ALA A C 1
ATOM 644 O O . ALA A 1 89 ? -2.762 7.288 17.630 1.00 96.50 89 ALA A O 1
ATOM 645 N N . CYS A 1 90 ? -2.965 7.703 15.432 1.00 96.12 90 CYS A N 1
ATOM 646 C CA . CYS A 1 90 ? -3.836 8.879 15.543 1.00 96.12 90 CYS A CA 1
ATOM 647 C C . CYS A 1 90 ? -5.317 8.549 15.779 1.00 96.12 90 CYS A C 1
ATOM 649 O O . CYS A 1 90 ? -6.092 9.449 16.099 1.00 96.12 90 CYS A O 1
ATOM 651 N N . LEU A 1 91 ? -5.718 7.281 15.666 1.00 92.69 91 LEU A N 1
ATOM 652 C CA . LEU A 1 91 ? -7.065 6.802 15.986 1.00 92.69 91 LEU A CA 1
ATOM 653 C C . LEU A 1 91 ? -7.055 5.951 17.274 1.00 92.69 91 LEU A C 1
ATOM 655 O O . LEU A 1 91 ? -7.344 4.756 17.224 1.00 92.69 91 LEU A O 1
ATOM 659 N N . PRO A 1 92 ? -6.720 6.511 18.455 1.00 90.50 92 PRO A N 1
ATOM 660 C CA . PRO A 1 92 ? -6.557 5.725 19.683 1.00 90.50 92 PRO A CA 1
ATOM 661 C C . PRO A 1 92 ? -7.869 5.111 20.190 1.00 90.50 92 PRO A C 1
ATOM 663 O O . PRO A 1 92 ? -7.837 4.066 20.836 1.00 90.50 92 PRO A O 1
ATOM 666 N N . ASN A 1 93 ? -9.003 5.733 19.858 1.00 93.50 93 ASN A N 1
ATOM 667 C CA . ASN A 1 93 ? -10.343 5.282 20.239 1.00 93.50 93 ASN A CA 1
ATOM 668 C C . ASN A 1 93 ? -10.910 4.211 19.294 1.00 93.50 93 ASN A C 1
ATOM 670 O O . ASN A 1 93 ? -12.035 3.756 19.495 1.00 93.50 93 ASN A O 1
ATOM 674 N N . GLU A 1 94 ? -10.167 3.823 18.253 1.00 96.81 94 GLU A N 1
ATOM 675 C CA . GLU A 1 94 ? -10.591 2.741 17.373 1.00 96.81 94 GLU A CA 1
ATOM 676 C C . GLU A 1 94 ? -10.492 1.373 18.030 1.00 96.81 94 GLU A C 1
ATOM 678 O O . GLU A 1 94 ? -9.674 1.127 18.924 1.00 96.81 94 GLU A O 1
ATOM 683 N N . LYS A 1 95 ? -11.290 0.439 17.508 1.00 97.12 95 LYS A N 1
ATOM 684 C CA . LYS A 1 95 ? -11.228 -0.960 17.930 1.00 97.12 95 LYS A CA 1
ATOM 685 C C . LYS A 1 95 ? -9.799 -1.495 17.760 1.00 97.12 95 LYS A C 1
ATOM 687 O O . LYS A 1 95 ? -9.201 -1.292 16.697 1.00 97.12 95 LYS A O 1
ATOM 692 N N . PRO A 1 96 ? -9.263 -2.258 18.734 1.00 97.50 96 PRO A N 1
ATOM 693 C CA . PRO A 1 96 ? -7.915 -2.819 18.639 1.00 97.50 96 PRO A CA 1
ATOM 694 C C . PRO A 1 96 ? -7.674 -3.609 17.349 1.00 97.50 96 PRO A C 1
ATOM 696 O O . PRO A 1 96 ? -6.609 -3.489 16.754 1.00 97.50 96 PRO A O 1
ATOM 699 N N . ALA A 1 97 ? -8.681 -4.348 16.870 1.00 97.81 97 ALA A N 1
ATOM 700 C CA . ALA A 1 97 ? -8.601 -5.098 15.618 1.00 97.81 97 ALA A CA 1
ATOM 701 C C . ALA A 1 97 ? -8.421 -4.196 14.381 1.00 97.81 97 ALA A C 1
ATOM 703 O O . ALA A 1 97 ? -7.626 -4.518 13.504 1.00 97.81 97 ALA A O 1
ATOM 704 N N . VAL A 1 98 ? -9.110 -3.051 14.317 1.00 97.94 98 VAL A N 1
ATOM 705 C CA . VAL A 1 98 ? -8.993 -2.088 13.205 1.00 97.94 98 VAL A CA 1
ATOM 706 C C . VAL A 1 98 ? -7.612 -1.438 13.215 1.00 97.94 98 VAL A C 1
ATOM 708 O O . VAL A 1 98 ? -6.945 -1.366 12.185 1.00 97.94 98 VAL A O 1
ATOM 711 N N . ARG A 1 99 ? -7.136 -1.034 14.398 1.00 97.94 99 ARG A N 1
ATOM 712 C CA . ARG A 1 99 ? -5.784 -0.483 14.565 1.00 97.94 99 ARG A CA 1
ATOM 713 C C . ARG A 1 99 ? -4.715 -1.507 14.193 1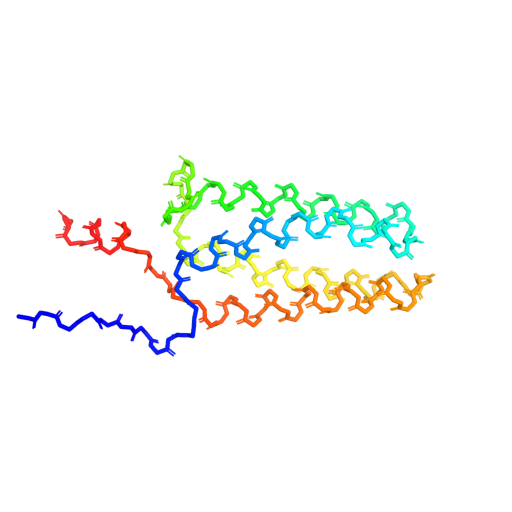.00 97.94 99 ARG A C 1
ATOM 715 O O . ARG A 1 99 ? -3.776 -1.164 13.484 1.00 97.94 99 ARG A O 1
ATOM 722 N N . ALA A 1 100 ? -4.878 -2.760 14.615 1.00 98.12 100 ALA A N 1
ATOM 723 C CA . ALA A 1 100 ? -3.984 -3.852 14.244 1.00 98.12 100 ALA A CA 1
ATOM 724 C C . ALA A 1 100 ? -3.985 -4.104 12.729 1.00 98.12 100 ALA A C 1
ATOM 726 O O . ALA A 1 100 ? -2.919 -4.316 12.158 1.00 98.12 100 ALA A O 1
ATOM 727 N N . ALA A 1 101 ? -5.141 -4.014 12.064 1.00 98.06 101 ALA A N 1
ATOM 728 C CA . ALA A 1 101 ? -5.219 -4.113 10.610 1.00 98.06 101 ALA A CA 1
ATOM 729 C C . ALA A 1 101 ? -4.440 -2.985 9.916 1.00 98.06 101 ALA A C 1
ATOM 731 O O . ALA A 1 101 ? -3.663 -3.261 9.008 1.00 98.06 101 ALA A O 1
ATOM 732 N N . PHE A 1 102 ? -4.574 -1.734 10.370 1.00 98.19 102 PHE A N 1
ATOM 733 C CA . PHE A 1 102 ? -3.777 -0.616 9.848 1.00 98.19 102 PHE A CA 1
ATOM 734 C C . PHE A 1 102 ? -2.282 -0.791 10.104 1.00 98.19 102 PHE A C 1
ATOM 736 O O . PHE A 1 102 ? -1.487 -0.561 9.200 1.00 98.19 102 PHE A O 1
ATOM 743 N N . VAL A 1 103 ? -1.882 -1.278 11.280 1.00 98.44 103 VAL A N 1
ATOM 744 C CA . VAL A 1 103 ? -0.478 -1.640 11.521 1.00 98.44 103 VAL A CA 1
ATOM 745 C C . VAL A 1 103 ? -0.016 -2.724 10.547 1.00 98.44 103 VAL A C 1
ATOM 747 O O . VAL A 1 103 ? 1.060 -2.599 9.969 1.00 98.44 103 VAL A O 1
ATOM 750 N N . GLY A 1 104 ? -0.838 -3.749 10.318 1.00 98.31 104 GLY A N 1
ATOM 751 C CA . GLY A 1 104 ? -0.566 -4.821 9.364 1.00 98.31 104 GLY A CA 1
ATOM 752 C C . GLY A 1 104 ? -0.361 -4.306 7.941 1.00 98.31 104 GLY A C 1
ATOM 753 O O . GLY A 1 104 ? 0.678 -4.584 7.349 1.00 98.31 104 GLY A O 1
ATOM 754 N N . PHE A 1 105 ? -1.294 -3.503 7.417 1.00 97.88 105 PHE A N 1
ATOM 755 C CA . PHE A 1 105 ? -1.148 -2.853 6.109 1.00 97.88 105 PHE A CA 1
ATOM 756 C C . PHE A 1 105 ? 0.111 -1.988 6.047 1.00 97.88 105 PHE A C 1
ATOM 758 O O . PHE A 1 105 ? 0.863 -2.065 5.079 1.00 97.88 105 PHE A O 1
ATOM 765 N N . GLY A 1 106 ? 0.364 -1.207 7.099 1.00 98.06 106 GLY A N 1
ATOM 766 C CA . GLY A 1 106 ? 1.503 -0.304 7.178 1.00 98.06 106 GLY A CA 1
ATOM 767 C C . GLY A 1 106 ? 2.850 -1.020 7.098 1.00 98.06 106 GLY A C 1
ATOM 768 O O . GLY A 1 106 ? 3.692 -0.701 6.258 1.00 98.06 106 GLY A O 1
ATOM 769 N N . LEU A 1 107 ? 3.038 -2.031 7.948 1.00 98.50 107 LEU A N 1
ATOM 770 C CA . LEU A 1 107 ? 4.254 -2.844 7.970 1.00 98.50 107 LEU A CA 1
ATOM 771 C C . LEU A 1 107 ? 4.418 -3.659 6.688 1.00 98.50 107 LEU A C 1
ATOM 773 O O . LEU A 1 107 ? 5.530 -3.765 6.175 1.00 98.50 107 LEU A O 1
ATOM 777 N N . PHE A 1 108 ? 3.327 -4.212 6.160 1.00 97.88 108 PHE A N 1
ATOM 778 C CA . PHE A 1 108 ? 3.371 -4.995 4.933 1.00 97.88 108 PHE A CA 1
ATOM 779 C C . PHE A 1 108 ? 3.751 -4.138 3.720 1.00 97.88 108 PHE A C 1
ATOM 781 O O . PHE A 1 108 ? 4.619 -4.548 2.959 1.00 97.88 108 PHE A O 1
ATOM 788 N N . ALA A 1 109 ? 3.194 -2.932 3.572 1.00 97.56 109 ALA A N 1
ATOM 789 C CA . ALA A 1 109 ? 3.559 -2.011 2.491 1.00 97.56 109 ALA A CA 1
ATOM 790 C C . ALA A 1 109 ? 5.035 -1.574 2.572 1.00 97.56 109 ALA A C 1
ATOM 792 O O . ALA A 1 109 ? 5.743 -1.537 1.564 1.00 97.56 109 ALA A O 1
ATOM 793 N N . LEU A 1 110 ? 5.549 -1.319 3.782 1.00 98.00 110 LEU A N 1
ATOM 794 C CA . LEU A 1 110 ? 6.973 -1.033 3.987 1.00 98.00 110 LEU A CA 1
ATOM 795 C C . LEU A 1 110 ? 7.857 -2.228 3.627 1.00 98.00 110 LEU A C 1
ATOM 797 O O . LEU A 1 110 ? 8.869 -2.068 2.949 1.00 98.00 110 LEU A O 1
ATOM 801 N N . TRP A 1 111 ? 7.465 -3.428 4.045 1.00 97.75 111 TRP A N 1
ATOM 802 C CA . TRP A 1 111 ? 8.193 -4.642 3.704 1.00 97.75 111 TRP A CA 1
ATOM 803 C C . TRP A 1 111 ? 8.178 -4.900 2.191 1.00 97.75 111 TRP A C 1
ATOM 805 O O . TRP A 1 111 ? 9.240 -5.132 1.614 1.00 97.75 111 TRP A O 1
ATOM 815 N N . ALA A 1 112 ? 7.015 -4.805 1.542 1.00 96.12 112 ALA A N 1
ATOM 816 C CA . ALA A 1 112 ? 6.862 -5.010 0.105 1.00 96.12 112 ALA A CA 1
ATOM 817 C C . ALA A 1 112 ? 7.698 -3.991 -0.680 1.00 96.12 112 ALA A C 1
ATOM 819 O O . ALA A 1 112 ? 8.525 -4.382 -1.499 1.00 96.12 112 ALA A O 1
ATOM 820 N N . SER A 1 113 ? 7.615 -2.699 -0.338 1.00 95.88 113 SER A N 1
ATOM 821 C CA . SER A 1 113 ? 8.384 -1.652 -1.029 1.00 95.88 113 SER A CA 1
ATOM 822 C C . SER A 1 113 ? 9.903 -1.876 -0.992 1.00 95.88 113 SER A C 1
ATOM 824 O O . SER A 1 113 ? 10.614 -1.549 -1.944 1.00 95.88 113 SER A O 1
ATOM 826 N N . GLN A 1 114 ? 10.418 -2.479 0.083 1.00 95.94 114 GLN A N 1
ATOM 827 C CA . GLN A 1 114 ? 11.836 -2.815 0.228 1.00 95.94 114 GLN A CA 1
ATOM 828 C C . GLN A 1 114 ? 12.229 -4.130 -0.452 1.00 95.94 114 GLN A C 1
ATOM 830 O O . GLN A 1 114 ? 13.396 -4.293 -0.822 1.00 95.94 114 GLN A O 1
ATOM 835 N N . ASN A 1 115 ? 11.295 -5.070 -0.598 1.00 96.06 115 ASN A N 1
ATOM 836 C CA . ASN A 1 115 ? 11.561 -6.431 -1.068 1.00 96.06 115 ASN A CA 1
ATOM 837 C C . ASN A 1 115 ? 11.105 -6.691 -2.508 1.00 96.06 115 ASN A C 1
ATOM 839 O O . ASN A 1 115 ? 11.329 -7.799 -2.998 1.00 96.06 115 ASN A O 1
ATOM 843 N N . THR A 1 116 ? 10.566 -5.680 -3.190 1.00 95.38 116 THR A N 1
ATOM 844 C CA . THR A 1 116 ? 10.181 -5.737 -4.603 1.00 95.38 116 THR A CA 1
ATOM 845 C C . THR A 1 116 ? 11.291 -5.265 -5.540 1.00 95.38 116 THR A C 1
ATOM 847 O O . THR A 1 116 ? 12.092 -4.375 -5.226 1.00 95.38 116 THR A O 1
ATOM 850 N N . GLU A 1 117 ? 11.359 -5.891 -6.712 1.00 94.19 117 GLU A N 1
ATOM 851 C CA . GLU A 1 117 ? 12.205 -5.468 -7.826 1.00 94.19 117 GLU A CA 1
ATOM 852 C C . GLU A 1 117 ? 11.934 -4.017 -8.243 1.00 94.19 117 GLU A C 1
ATOM 854 O O . GLU A 1 117 ? 10.800 -3.572 -8.391 1.00 94.19 117 GLU A O 1
ATOM 859 N N . THR A 1 118 ? 13.005 -3.254 -8.471 1.00 93.06 118 THR A N 1
ATOM 860 C CA . THR A 1 118 ? 12.888 -1.800 -8.694 1.00 93.06 118 THR A CA 1
ATOM 861 C C . THR A 1 118 ? 12.709 -1.399 -10.157 1.00 93.06 118 THR A C 1
ATOM 863 O O . THR A 1 118 ? 12.678 -0.205 -10.460 1.00 93.06 118 THR A O 1
ATOM 866 N N . ALA A 1 119 ? 12.658 -2.373 -11.065 1.00 91.56 119 ALA A N 1
ATOM 867 C CA . ALA A 1 119 ? 12.502 -2.145 -12.493 1.00 91.56 119 ALA A CA 1
ATOM 868 C C . ALA A 1 119 ? 11.778 -3.324 -13.144 1.00 91.56 119 ALA A C 1
ATOM 870 O O . ALA A 1 119 ? 12.293 -4.448 -13.105 1.00 91.56 119 ALA A O 1
ATOM 871 N N . SER A 1 120 ? 10.641 -3.048 -13.783 1.00 91.38 120 SER A N 1
ATOM 872 C CA . SER A 1 120 ? 9.866 -4.059 -14.508 1.00 91.38 120 SER A CA 1
ATOM 873 C C . SER A 1 120 ? 10.560 -4.489 -15.809 1.00 91.38 120 SER A C 1
ATOM 875 O O . SER A 1 120 ? 11.422 -3.762 -16.325 1.00 91.38 120 SER A O 1
ATOM 877 N N . PRO A 1 121 ? 10.176 -5.627 -16.415 1.00 89.44 121 PRO A N 1
ATOM 878 C CA . PRO A 1 121 ? 10.667 -6.026 -17.734 1.00 89.44 121 PRO A CA 1
ATOM 879 C C . PRO A 1 121 ? 10.472 -4.940 -18.804 1.00 89.44 121 PRO A C 1
ATOM 881 O O . PRO A 1 121 ? 11.356 -4.721 -19.635 1.00 89.44 121 PRO A O 1
ATOM 884 N N . MET A 1 122 ? 9.352 -4.210 -18.750 1.00 86.81 122 MET A N 1
ATOM 885 C CA . MET A 1 122 ? 9.052 -3.112 -19.673 1.00 86.81 122 MET A CA 1
ATOM 886 C C . MET A 1 122 ? 10.041 -1.951 -19.512 1.00 86.81 122 MET A C 1
ATOM 888 O O . MET A 1 122 ? 10.615 -1.487 -20.499 1.00 86.81 122 MET A O 1
ATOM 892 N N . GLU A 1 123 ? 10.314 -1.532 -18.274 1.00 88.75 123 GLU A N 1
ATOM 893 C CA . GLU A 1 123 ? 11.287 -0.472 -17.984 1.00 88.75 123 GLU A CA 1
ATOM 894 C C . GLU A 1 123 ? 12.721 -0.891 -18.329 1.00 88.75 123 GLU A C 1
ATOM 896 O O . GLU A 1 123 ? 13.511 -0.085 -18.828 1.00 88.75 123 GLU A O 1
ATOM 901 N N . ARG A 1 124 ? 13.079 -2.158 -18.083 1.00 88.06 124 ARG A N 1
ATOM 902 C CA . ARG A 1 124 ? 14.381 -2.720 -18.475 1.00 88.06 124 ARG A CA 1
ATOM 903 C C . ARG A 1 124 ? 14.548 -2.685 -19.994 1.00 88.06 124 ARG A C 1
ATOM 905 O O . ARG A 1 124 ? 15.601 -2.275 -20.475 1.00 88.06 124 ARG A O 1
ATOM 912 N N . ALA A 1 125 ? 13.512 -3.056 -20.746 1.00 87.12 125 ALA A N 1
ATOM 913 C CA . ALA A 1 125 ? 13.530 -3.013 -22.204 1.00 87.12 125 ALA A CA 1
ATOM 914 C C . ALA A 1 125 ? 13.627 -1.576 -22.744 1.00 87.12 125 ALA A C 1
ATOM 916 O O . ALA A 1 125 ? 14.349 -1.346 -23.709 1.00 87.12 125 ALA A O 1
ATOM 917 N N . GLU A 1 126 ? 12.936 -0.606 -22.135 1.00 86.25 126 GLU A N 1
ATOM 918 C CA . GLU A 1 126 ? 13.051 0.822 -22.481 1.00 86.25 126 GLU A CA 1
ATOM 919 C C . GLU A 1 126 ? 14.476 1.350 -22.308 1.00 86.25 126 GLU A C 1
ATOM 921 O O . GLU A 1 126 ? 15.000 2.004 -23.206 1.00 86.25 126 GLU A O 1
ATOM 926 N N . ARG A 1 127 ? 15.136 1.014 -21.195 1.00 86.00 127 ARG A N 1
ATOM 927 C CA . ARG A 1 127 ? 16.520 1.435 -20.921 1.00 86.00 127 ARG A CA 1
ATOM 928 C C . ARG A 1 127 ? 17.543 0.880 -21.908 1.00 86.00 127 ARG A C 1
ATOM 930 O O . ARG A 1 127 ? 18.586 1.490 -22.064 1.00 86.00 127 ARG A O 1
ATOM 937 N N . MET A 1 128 ? 17.281 -0.268 -22.534 1.00 86.25 128 MET A N 1
ATOM 938 C CA . MET A 1 128 ? 18.181 -0.842 -23.544 1.00 86.25 128 MET A CA 1
ATOM 939 C C . MET A 1 128 ? 17.993 -0.228 -24.937 1.00 86.25 128 MET A C 1
ATOM 941 O O . MET A 1 128 ? 18.839 -0.441 -25.802 1.00 86.25 128 MET A O 1
ATOM 945 N N . ARG A 1 129 ? 16.873 0.467 -25.180 1.00 85.75 129 ARG A N 1
ATOM 946 C CA . ARG A 1 129 ? 16.570 1.109 -26.471 1.00 85.75 129 ARG A CA 1
ATOM 947 C C . ARG A 1 129 ? 17.088 2.546 -26.576 1.00 85.75 129 ARG A C 1
ATOM 949 O O . ARG A 1 129 ? 17.129 3.063 -27.689 1.00 85.75 129 ARG A O 1
ATOM 956 N N . ASN A 1 130 ? 17.449 3.159 -25.450 1.00 75.56 130 ASN A N 1
ATOM 957 C CA . ASN A 1 130 ? 17.956 4.529 -25.342 1.00 75.56 130 ASN A CA 1
ATOM 958 C C . ASN A 1 130 ? 19.454 4.521 -25.038 1.00 75.56 130 ASN A C 1
ATOM 960 O O . ASN A 1 130 ? 20.135 5.463 -25.492 1.00 75.56 130 ASN A O 1
#